Protein AF-A0A3D4W2A5-F1 (afdb_monomer_lite)

Secondary structure (DSSP, 8-state):
--EEEEEE-TTS-HHHHHHHHHHHHHHSEEEEEEPPS-HHHHHHHHHHTT--EEEETT-S-EEE----

Foldseek 3Di:
DAAEEEEEEPPDDVVLSVVVQVVVVVPHNYDYDYQDPDNVVVQVVCVVVRHQFYHYSPDPDTGGPDDD

Sequence (68 aa):
KQKIALLYNSDVDFPAVLAKAAQLRDTYNVTVLPQAKKLGKQLGQLEASGFAGAAFMDKDEVKIFAQQ

Structure (mmCIF, N/CA/C/O backbone):
data_AF-A0A3D4W2A5-F1
#
_entry.id   AF-A0A3D4W2A5-F1
#
loop_
_atom_site.group_PDB
_atom_site.id
_atom_site.type_symbol
_atom_site.label_atom_id
_atom_site.label_alt_id
_atom_site.label_comp_id
_atom_site.label_asym_id
_atom_site.label_entity_id
_atom_site.label_seq_id
_atom_site.pdbx_PDB_ins_code
_atom_site.Cartn_x
_atom_site.Cartn_y
_atom_site.Cartn_z
_atom_site.occupancy
_atom_site.B_iso_or_equiv
_atom_site.auth_seq_id
_atom_site.auth_comp_id
_atom_site.auth_asym_id
_atom_site.auth_atom_id
_atom_site.pdbx_PDB_model_num
ATOM 1 N N . LYS A 1 1 ? -13.087 -0.221 8.097 1.00 82.00 1 LYS A N 1
ATOM 2 C CA . LYS A 1 1 ? -11.756 -0.803 7.797 1.00 82.00 1 LYS A CA 1
ATOM 3 C C . LYS A 1 1 ? -10.748 0.334 7.694 1.00 82.00 1 LYS A C 1
ATOM 5 O O . LYS A 1 1 ? -11.090 1.358 7.110 1.00 82.00 1 LYS A O 1
ATOM 10 N N . GLN A 1 2 ? -9.560 0.198 8.281 1.00 88.00 2 GLN A N 1
ATOM 11 C CA . GLN A 1 2 ? -8.508 1.212 8.155 1.00 88.00 2 GLN A CA 1
ATOM 12 C C . GLN A 1 2 ? -8.099 1.372 6.684 1.00 88.00 2 GLN A C 1
ATOM 14 O O . GLN A 1 2 ? -8.049 0.384 5.949 1.00 88.00 2 GLN A O 1
ATOM 19 N N . LYS A 1 3 ? -7.851 2.606 6.236 1.00 92.62 3 LYS A N 1
ATOM 20 C CA . LYS A 1 3 ? -7.476 2.896 4.847 1.00 92.62 3 LYS A CA 1
ATOM 21 C C . LYS A 1 3 ? -5.966 2.795 4.684 1.00 92.62 3 LYS A C 1
ATOM 23 O O . LYS A 1 3 ? -5.252 3.498 5.385 1.00 92.62 3 LYS A O 1
ATOM 28 N N . ILE A 1 4 ? -5.479 1.976 3.759 1.00 94.25 4 ILE A N 1
ATOM 29 C CA . ILE A 1 4 ? -4.043 1.846 3.484 1.00 94.25 4 ILE A CA 1
ATOM 30 C C . ILE A 1 4 ? -3.747 2.038 1.999 1.00 94.25 4 ILE A C 1
ATOM 32 O O . ILE A 1 4 ? -4.596 1.784 1.140 1.00 94.25 4 ILE A O 1
ATOM 36 N N . ALA A 1 5 ? -2.541 2.500 1.695 1.00 94.50 5 ALA A N 1
ATOM 37 C CA . ALA A 1 5 ? -2.050 2.584 0.327 1.00 94.50 5 ALA A CA 1
ATOM 38 C C . ALA A 1 5 ? -1.153 1.385 0.014 1.00 94.50 5 ALA A C 1
ATOM 40 O O . ALA A 1 5 ? -0.209 1.149 0.751 1.00 94.50 5 ALA A O 1
ATOM 41 N N . LEU A 1 6 ? -1.405 0.649 -1.065 1.00 94.50 6 LEU A N 1
ATOM 42 C CA . LEU A 1 6 ? -0.446 -0.316 -1.599 1.00 94.50 6 LEU A CA 1
ATOM 43 C C . LEU A 1 6 ? 0.444 0.398 -2.616 1.00 94.50 6 LEU A C 1
ATOM 45 O O . LEU A 1 6 ? -0.036 0.800 -3.677 1.00 94.50 6 LEU A O 1
ATOM 49 N N . LEU A 1 7 ? 1.718 0.556 -2.271 1.00 93.44 7 LEU A N 1
ATOM 50 C CA . LEU A 1 7 ? 2.734 1.189 -3.099 1.00 93.44 7 LEU A CA 1
ATOM 51 C C . LEU A 1 7 ? 3.440 0.145 -3.960 1.00 93.44 7 LEU A C 1
ATOM 53 O O . LEU A 1 7 ? 3.896 -0.877 -3.449 1.00 93.44 7 LEU A O 1
ATOM 57 N N . TYR A 1 8 ? 3.528 0.403 -5.263 1.00 93.00 8 TYR A N 1
ATOM 58 C CA . TYR A 1 8 ? 4.204 -0.477 -6.214 1.00 93.00 8 TYR A CA 1
ATOM 59 C C . TYR A 1 8 ? 5.221 0.294 -7.058 1.00 93.00 8 TYR A C 1
ATOM 61 O O . TYR A 1 8 ? 4.988 1.445 -7.427 1.00 93.00 8 TYR A O 1
ATOM 69 N N . ASN A 1 9 ? 6.353 -0.336 -7.365 1.00 88.62 9 ASN A N 1
ATOM 70 C CA . ASN A 1 9 ? 7.356 0.230 -8.268 1.00 88.62 9 ASN A CA 1
ATOM 71 C C . ASN A 1 9 ? 6.978 -0.030 -9.732 1.00 88.62 9 ASN A C 1
ATOM 73 O O . ASN A 1 9 ? 6.220 -0.946 -10.033 1.00 88.62 9 ASN A O 1
ATOM 77 N N . SER A 1 10 ? 7.518 0.751 -10.664 1.00 83.50 10 SER A N 1
ATOM 78 C CA . SER A 1 10 ? 7.249 0.543 -12.096 1.00 83.50 10 SER A CA 1
ATOM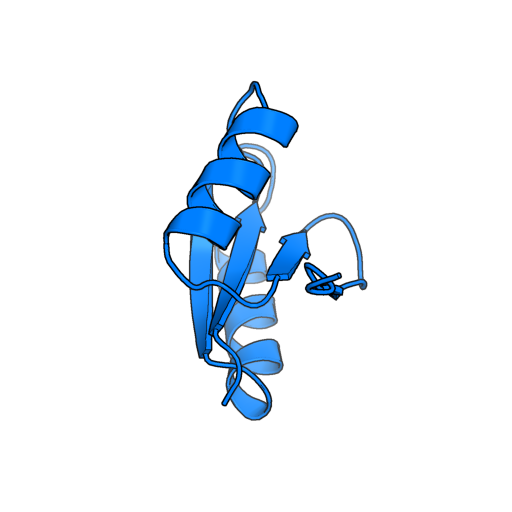 79 C C . SER A 1 10 ? 7.768 -0.802 -12.619 1.00 83.50 10 SER A C 1
ATOM 81 O O . SER A 1 10 ? 7.290 -1.279 -13.641 1.00 83.50 10 SER A O 1
ATOM 83 N N . ASP A 1 11 ? 8.724 -1.402 -11.912 1.00 85.69 11 ASP A N 1
ATOM 84 C CA . ASP A 1 11 ? 9.384 -2.658 -12.268 1.00 85.69 11 ASP A CA 1
ATOM 85 C C . ASP A 1 11 ? 8.647 -3.916 -11.768 1.00 85.69 11 ASP A C 1
ATOM 87 O O . ASP A 1 11 ? 9.136 -5.022 -11.978 1.00 85.69 11 ASP A O 1
ATOM 91 N N . VAL A 1 12 ? 7.498 -3.779 -11.085 1.00 84.50 12 VAL A N 1
ATOM 92 C CA . VAL A 1 12 ? 6.710 -4.936 -10.619 1.00 84.50 12 VAL A CA 1
ATOM 93 C C . VAL A 1 12 ? 5.508 -5.222 -11.517 1.00 84.50 12 VAL A C 1
ATOM 95 O O . VAL A 1 12 ? 4.845 -4.311 -12.016 1.00 84.50 12 VAL A O 1
ATOM 98 N N . ASP A 1 13 ? 5.172 -6.504 -11.654 1.00 89.69 13 ASP A N 1
ATOM 99 C CA . ASP A 1 13 ? 3.986 -6.951 -12.377 1.00 89.69 13 ASP A CA 1
ATOM 100 C C . ASP A 1 13 ? 2.701 -6.414 -11.742 1.00 89.69 13 ASP A C 1
ATOM 102 O O . ASP A 1 13 ? 2.290 -6.811 -10.646 1.00 89.69 13 ASP A O 1
ATOM 106 N N . PHE A 1 14 ? 2.006 -5.540 -12.468 1.00 86.38 14 PHE A N 1
ATOM 107 C CA . PHE A 1 14 ? 0.740 -4.970 -12.016 1.00 86.38 14 PHE A CA 1
ATOM 108 C C . PHE A 1 14 ? -0.336 -6.025 -11.672 1.00 86.38 14 PHE A C 1
ATOM 110 O O . PHE A 1 14 ? -1.036 -5.843 -10.674 1.00 86.38 14 PHE A O 1
ATOM 117 N N . PRO A 1 15 ? -0.459 -7.168 -12.383 1.00 91.44 15 PRO A N 1
ATOM 118 C CA . PRO A 1 15 ? -1.345 -8.251 -11.954 1.00 91.44 15 PRO A CA 1
ATOM 119 C C . PRO A 1 15 ? -1.038 -8.779 -10.542 1.00 91.44 15 PRO A C 1
ATOM 121 O O . PRO A 1 15 ? -1.964 -9.041 -9.773 1.00 91.44 15 PRO A O 1
ATOM 124 N N . ALA A 1 16 ? 0.241 -8.870 -10.160 1.00 90.69 16 ALA A N 1
ATOM 125 C CA . ALA A 1 16 ? 0.642 -9.281 -8.814 1.00 90.69 16 ALA A CA 1
ATOM 126 C C . ALA A 1 16 ? 0.266 -8.220 -7.762 1.00 90.69 16 ALA A C 1
ATOM 128 O O . ALA A 1 16 ? -0.197 -8.557 -6.669 1.00 90.69 16 ALA A O 1
ATOM 129 N N . VAL A 1 17 ? 0.372 -6.935 -8.121 1.00 91.31 17 VAL A N 1
ATOM 130 C CA . VAL A 1 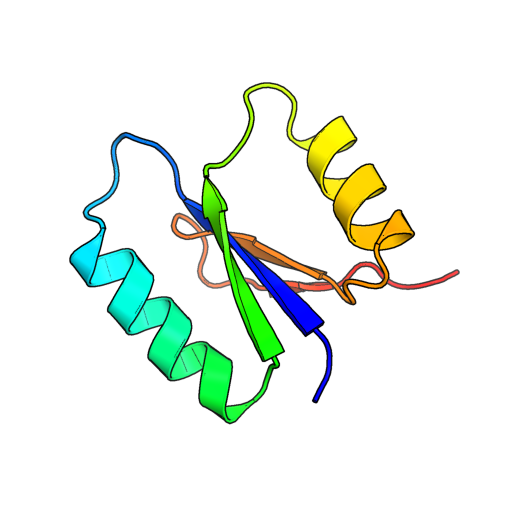17 ? -0.091 -5.811 -7.288 1.00 91.31 17 VAL A CA 1
ATOM 131 C C . VAL A 1 17 ? -1.593 -5.912 -7.020 1.00 91.31 17 VAL A C 1
ATOM 133 O O . VAL A 1 17 ? -2.034 -5.736 -5.883 1.00 91.31 17 VAL A O 1
ATOM 136 N N . LEU A 1 18 ? -2.393 -6.234 -8.040 1.00 91.75 18 LEU A N 1
ATOM 137 C CA . LEU A 1 18 ? -3.837 -6.412 -7.880 1.00 91.75 18 LEU A CA 1
ATOM 138 C C . LEU A 1 18 ? -4.178 -7.619 -6.997 1.00 91.75 18 LEU A C 1
ATOM 140 O O . LEU A 1 18 ? -5.078 -7.508 -6.164 1.00 91.75 18 LEU A O 1
ATOM 144 N N . ALA A 1 19 ? -3.446 -8.729 -7.126 1.00 92.56 19 ALA A N 1
ATOM 145 C CA . ALA A 1 19 ? -3.626 -9.904 -6.275 1.00 92.56 19 ALA A CA 1
ATOM 146 C C . ALA A 1 19 ? -3.354 -9.581 -4.795 1.00 92.56 19 ALA A C 1
ATOM 148 O O . ALA A 1 19 ? -4.189 -9.867 -3.934 1.00 92.56 19 ALA A O 1
ATOM 149 N N . LYS A 1 20 ? -2.244 -8.893 -4.499 1.00 90.31 20 LYS A N 1
ATOM 150 C CA . LYS A 1 20 ? -1.913 -8.456 -3.133 1.00 90.31 20 LYS A CA 1
ATOM 151 C C . LYS A 1 20 ? -2.924 -7.441 -2.597 1.00 90.31 20 LYS A C 1
ATOM 153 O O . LYS A 1 20 ? -3.356 -7.530 -1.449 1.00 90.31 20 LYS A O 1
ATOM 158 N N . ALA A 1 21 ? -3.373 -6.506 -3.436 1.00 92.25 21 ALA A N 1
ATOM 159 C CA . ALA A 1 21 ? -4.425 -5.564 -3.067 1.00 92.25 21 ALA A CA 1
ATOM 160 C C . ALA A 1 21 ? -5.748 -6.269 -2.745 1.00 92.25 21 ALA A C 1
ATOM 162 O O . ALA A 1 21 ? -6.445 -5.849 -1.825 1.00 92.25 21 ALA A O 1
ATOM 163 N N . ALA A 1 22 ? -6.105 -7.320 -3.487 1.00 92.31 22 ALA A N 1
ATOM 164 C CA . ALA A 1 22 ? -7.308 -8.107 -3.235 1.00 92.31 22 ALA A CA 1
ATOM 165 C C . ALA A 1 22 ? -7.237 -8.835 -1.885 1.00 92.31 22 ALA A C 1
ATOM 167 O O . ALA A 1 22 ? -8.196 -8.768 -1.123 1.00 92.31 22 ALA A O 1
ATOM 168 N N . GLN A 1 23 ? -6.090 -9.433 -1.549 1.00 91.31 23 GLN A N 1
ATOM 169 C CA . GLN A 1 23 ? -5.870 -10.060 -0.239 1.00 91.31 23 GLN A CA 1
ATOM 170 C C . GLN A 1 23 ? -5.991 -9.041 0.902 1.00 91.31 23 GLN A C 1
ATOM 172 O O . GLN A 1 23 ? -6.717 -9.251 1.869 1.00 91.31 23 GLN A O 1
ATOM 177 N N . LEU A 1 24 ? -5.339 -7.884 0.761 1.00 89.94 24 LEU A N 1
ATOM 178 C CA . LEU A 1 24 ? -5.380 -6.825 1.769 1.00 89.94 24 LEU A CA 1
ATOM 179 C C . LEU A 1 24 ? -6.766 -6.166 1.893 1.00 89.94 24 LEU A C 1
ATOM 181 O O . LEU A 1 24 ? -7.075 -5.618 2.951 1.00 89.94 24 LEU A O 1
ATOM 185 N N . ARG A 1 25 ? -7.608 -6.210 0.848 1.00 91.25 25 ARG A N 1
ATOM 186 C CA . ARG A 1 25 ? -8.982 -5.666 0.864 1.00 91.25 25 ARG A CA 1
ATOM 187 C C . ARG A 1 25 ? -9.925 -6.406 1.808 1.00 91.25 25 ARG A C 1
ATOM 189 O O . ARG A 1 25 ? -10.951 -5.841 2.214 1.00 91.25 25 ARG A O 1
ATOM 196 N N . ASP A 1 26 ? -9.579 -7.633 2.179 1.00 89.81 26 ASP A N 1
ATOM 197 C CA . ASP A 1 26 ? -10.337 -8.393 3.167 1.00 89.81 26 ASP A CA 1
ATOM 198 C C . ASP A 1 26 ? -10.299 -7.690 4.537 1.00 89.81 26 ASP A C 1
ATOM 200 O O . ASP A 1 26 ? -11.341 -7.429 5.142 1.00 89.81 26 ASP A O 1
ATOM 204 N N . THR A 1 27 ? -9.126 -7.186 4.930 1.00 88.50 27 THR A N 1
ATOM 205 C CA . THR A 1 27 ? -8.902 -6.528 6.230 1.00 88.50 27 THR A CA 1
ATOM 206 C C . THR A 1 27 ? -8.949 -4.993 6.157 1.00 88.50 27 THR A C 1
ATOM 208 O O . THR A 1 27 ? -9.443 -4.328 7.074 1.00 88.50 27 THR A O 1
ATOM 211 N N . TYR A 1 28 ? -8.491 -4.397 5.053 1.00 91.56 28 TYR A N 1
ATOM 212 C CA . TYR A 1 28 ? -8.251 -2.955 4.915 1.00 91.56 28 TYR A CA 1
ATOM 213 C C . TYR A 1 28 ? -8.974 -2.324 3.719 1.00 91.56 28 TYR A C 1
ATOM 215 O O . TYR A 1 28 ? -9.331 -2.980 2.747 1.00 91.56 28 TYR A O 1
ATOM 223 N N . ASN A 1 29 ? -9.141 -1.002 3.745 1.00 92.56 29 ASN A N 1
ATOM 224 C CA . ASN A 1 29 ? -9.529 -0.236 2.562 1.00 92.56 29 ASN A CA 1
ATOM 225 C C . ASN A 1 29 ? -8.273 0.109 1.753 1.00 92.56 29 ASN A C 1
ATOM 227 O O . ASN A 1 29 ? -7.607 1.107 2.024 1.00 92.56 29 ASN A O 1
ATOM 231 N N . VAL A 1 30 ? -7.945 -0.730 0.769 1.00 93.38 30 VAL A N 1
ATOM 232 C CA . VAL A 1 30 ? -6.701 -0.624 -0.011 1.00 93.38 30 VAL A CA 1
ATOM 233 C C . VAL A 1 30 ? -6.871 0.275 -1.231 1.00 93.38 30 VAL A C 1
ATOM 235 O O . VAL A 1 30 ? -7.738 0.042 -2.080 1.00 93.38 30 VAL A O 1
ATOM 238 N N . THR A 1 31 ? -5.988 1.264 -1.353 1.00 93.94 31 THR A N 1
ATOM 239 C CA . THR A 1 31 ? -5.809 2.077 -2.566 1.00 93.94 31 THR A CA 1
ATOM 240 C C . THR A 1 31 ? -4.464 1.743 -3.198 1.00 93.94 31 THR A C 1
ATOM 242 O O . THR A 1 31 ? -3.442 1.849 -2.534 1.00 93.94 31 THR A O 1
ATOM 245 N N . VAL A 1 32 ? -4.448 1.340 -4.465 1.00 93.31 32 VAL A N 1
ATOM 246 C CA . VAL A 1 32 ? -3.206 1.022 -5.185 1.00 93.31 32 VAL A CA 1
ATOM 247 C C . VAL A 1 32 ? -2.638 2.304 -5.782 1.00 93.31 32 VAL A C 1
ATOM 249 O O . VAL A 1 32 ? -3.355 3.011 -6.489 1.00 93.31 32 VAL A O 1
ATOM 252 N N . LEU A 1 33 ? -1.379 2.619 -5.483 1.00 93.25 33 LEU A N 1
ATOM 253 C CA . LEU A 1 33 ? -0.707 3.834 -5.939 1.00 93.25 33 LEU A CA 1
ATOM 254 C C . LEU A 1 33 ? 0.724 3.513 -6.386 1.00 93.25 33 LEU A C 1
ATOM 256 O O . LEU A 1 33 ? 1.398 2.724 -5.726 1.00 93.25 33 LEU A O 1
ATOM 260 N N . PRO A 1 34 ? 1.229 4.141 -7.458 1.00 92.62 34 PRO A N 1
ATOM 261 C CA . PRO A 1 34 ? 2.637 4.017 -7.802 1.00 92.62 34 PRO A CA 1
ATOM 262 C C . PRO A 1 34 ? 3.507 4.632 -6.697 1.00 92.62 34 PRO A C 1
ATOM 264 O O . PRO A 1 34 ? 3.166 5.659 -6.095 1.00 92.62 34 PRO A O 1
ATOM 267 N N . GLN A 1 35 ? 4.645 4.005 -6.420 1.00 91.62 35 GLN A N 1
ATOM 268 C CA . GLN A 1 35 ? 5.636 4.515 -5.487 1.00 91.62 35 GLN A CA 1
ATOM 269 C C . GLN A 1 35 ? 6.342 5.730 -6.100 1.00 91.62 35 GLN A C 1
ATOM 271 O O . GLN A 1 35 ? 6.913 5.678 -7.189 1.00 91.62 35 GLN A O 1
ATOM 276 N N . ALA A 1 36 ? 6.314 6.852 -5.389 1.00 89.75 36 ALA A N 1
ATOM 277 C CA . ALA A 1 36 ? 6.994 8.067 -5.798 1.00 89.75 36 ALA A CA 1
ATOM 278 C C . ALA A 1 36 ? 8.500 7.973 -5.511 1.00 89.75 36 ALA A C 1
ATOM 280 O O . ALA A 1 36 ? 8.927 7.392 -4.514 1.00 89.75 36 ALA A O 1
ATOM 281 N N . LYS A 1 37 ? 9.315 8.683 -6.308 1.00 86.19 37 LYS A N 1
ATOM 282 C CA . LYS A 1 37 ? 10.768 8.827 -6.065 1.00 86.19 37 LYS A CA 1
ATOM 283 C C . LYS A 1 37 ? 11.110 9.310 -4.648 1.00 86.19 37 LYS A C 1
ATOM 285 O O . LYS A 1 37 ? 12.164 8.974 -4.125 1.00 86.19 37 LYS A O 1
ATOM 290 N N . LYS A 1 38 ? 10.244 10.125 -4.031 1.00 91.00 38 LYS A N 1
ATOM 291 C CA . LYS A 1 38 ? 10.404 10.632 -2.658 1.00 91.00 38 LYS A CA 1
ATOM 292 C C . LYS A 1 38 ? 9.399 9.962 -1.724 1.00 91.00 38 LYS A C 1
ATOM 294 O O . LYS A 1 38 ? 8.365 10.553 -1.411 1.00 91.00 38 LYS A O 1
ATOM 299 N N . LEU A 1 39 ? 9.735 8.763 -1.249 1.00 88.12 39 LEU A N 1
ATOM 300 C CA . LEU A 1 39 ? 8.852 7.964 -0.397 1.00 88.12 39 LEU A CA 1
ATOM 301 C C . LEU A 1 39 ? 8.401 8.720 0.864 1.00 88.12 39 LEU A C 1
ATOM 303 O O . LEU A 1 39 ? 7.211 8.780 1.135 1.00 88.12 39 LEU A O 1
ATOM 307 N N . GLY A 1 40 ? 9.314 9.380 1.587 1.00 89.94 40 GLY A N 1
ATOM 308 C CA . GLY A 1 40 ? 8.959 10.120 2.809 1.00 89.94 40 GLY A CA 1
ATOM 309 C C . GLY A 1 40 ? 7.881 11.193 2.593 1.00 89.94 40 GLY A C 1
ATOM 310 O O . GLY A 1 40 ? 6.960 11.312 3.395 1.00 89.94 40 GLY A O 1
ATOM 311 N N . LYS A 1 41 ? 7.931 11.915 1.462 1.00 92.06 41 LYS A N 1
ATOM 312 C CA . LYS A 1 41 ? 6.909 12.915 1.109 1.00 92.06 41 LYS A CA 1
ATOM 313 C C . LYS A 1 41 ? 5.562 12.256 0.805 1.00 92.06 41 LYS A C 1
ATOM 315 O O . LYS A 1 41 ? 4.532 12.774 1.217 1.00 92.06 41 LYS A O 1
ATOM 320 N N . GLN A 1 42 ? 5.577 11.127 0.099 1.00 92.25 42 GLN A N 1
ATOM 321 C CA . GLN A 1 42 ? 4.365 10.370 -0.202 1.00 92.25 42 GLN A CA 1
ATOM 322 C C . GLN A 1 42 ? 3.717 9.825 1.074 1.00 92.25 42 GLN A C 1
ATOM 324 O O . GLN A 1 42 ? 2.514 9.977 1.235 1.00 92.25 42 GLN A O 1
ATOM 329 N N . LEU A 1 43 ? 4.494 9.254 2.002 1.00 91.38 43 LEU A N 1
ATOM 330 C CA . LEU A 1 43 ? 3.964 8.760 3.278 1.00 91.38 43 LEU A CA 1
ATOM 331 C C . LEU A 1 43 ? 3.310 9.889 4.087 1.00 91.38 43 LEU A C 1
ATOM 333 O O . LEU A 1 43 ? 2.172 9.728 4.513 1.00 91.38 43 LEU A O 1
ATOM 337 N N . GLY A 1 44 ? 3.958 11.056 4.193 1.00 92.12 44 GLY A N 1
ATOM 338 C CA . GLY A 1 44 ? 3.359 12.219 4.861 1.00 92.12 44 GLY A CA 1
ATOM 339 C C . GLY A 1 44 ? 2.082 12.730 4.175 1.00 92.12 44 GLY A C 1
ATOM 340 O O . GLY A 1 44 ? 1.135 13.129 4.842 1.00 92.12 44 GLY A O 1
ATOM 341 N N . GLN A 1 45 ? 2.002 12.673 2.840 1.00 92.19 45 GLN A N 1
ATOM 342 C CA . GLN A 1 45 ? 0.771 13.010 2.110 1.00 92.19 45 GLN A CA 1
ATOM 343 C C . GLN A 1 45 ? -0.347 11.993 2.339 1.00 92.19 45 GLN A C 1
ATOM 345 O O . GLN A 1 45 ? -1.512 12.379 2.421 1.00 92.19 45 GLN A O 1
ATOM 350 N N . LEU A 1 46 ? -0.011 10.706 2.423 1.00 92.31 46 LEU A N 1
ATOM 351 C CA . LEU A 1 46 ? -0.970 9.645 2.708 1.00 92.31 46 LEU A CA 1
ATOM 352 C C . LEU A 1 46 ? -1.533 9.798 4.121 1.00 92.31 46 LEU A C 1
ATOM 354 O O . LEU A 1 46 ? -2.750 9.803 4.286 1.00 92.31 46 LEU A O 1
ATOM 358 N N . GLU A 1 47 ? -0.671 10.004 5.112 1.00 90.94 47 GLU A N 1
ATOM 359 C CA . GLU A 1 47 ? -1.076 10.294 6.488 1.00 90.94 47 GLU A CA 1
ATOM 360 C C . GLU A 1 47 ? -1.989 11.531 6.556 1.00 90.94 47 GLU A C 1
ATOM 362 O O . GLU A 1 47 ? -3.111 11.441 7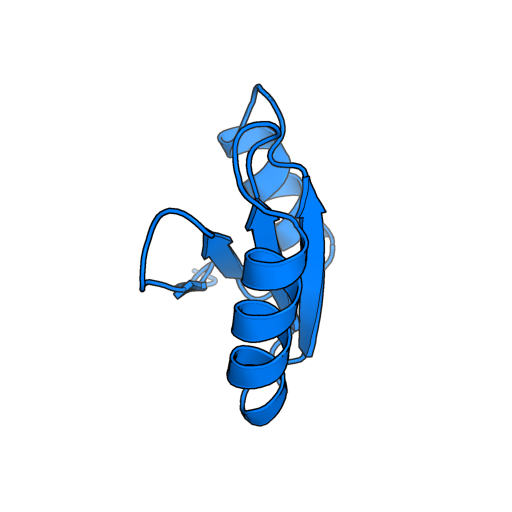.053 1.00 90.94 47 GLU A O 1
ATOM 367 N N . ALA A 1 48 ? -1.587 12.648 5.935 1.00 91.12 48 ALA A N 1
ATOM 368 C CA . ALA A 1 48 ? -2.408 13.862 5.856 1.00 91.12 48 ALA A CA 1
ATOM 369 C C . ALA A 1 48 ? -3.741 13.656 5.107 1.00 91.12 48 ALA A C 1
ATOM 371 O O . ALA A 1 48 ? -4.717 14.358 5.363 1.00 91.12 48 ALA A O 1
ATOM 372 N N . SER A 1 49 ? -3.804 12.682 4.194 1.00 89.81 49 SER A N 1
ATOM 373 C CA . SER A 1 49 ? -5.024 12.298 3.465 1.00 89.81 49 SER A CA 1
ATOM 374 C C . SER A 1 49 ? -5.898 11.294 4.232 1.00 89.81 49 SER A C 1
ATOM 376 O O . SER A 1 49 ? -6.852 10.750 3.663 1.00 89.81 49 SER A O 1
ATOM 378 N N . GLY A 1 50 ? -5.567 10.995 5.492 1.00 89.56 50 GLY A N 1
ATOM 379 C CA . GLY A 1 50 ? -6.317 10.078 6.349 1.00 89.56 50 GLY A CA 1
ATOM 380 C C . GLY A 1 50 ? -6.083 8.597 6.043 1.00 89.56 50 GLY A C 1
ATOM 381 O O . GLY A 1 50 ? -6.947 7.762 6.324 1.00 89.56 50 GLY A O 1
ATOM 382 N N . PHE A 1 51 ? -4.953 8.241 5.427 1.00 92.50 51 PHE A N 1
ATOM 383 C CA . PHE A 1 51 ? -4.527 6.845 5.378 1.00 92.50 51 PHE A CA 1
ATOM 384 C C . PHE A 1 51 ? -3.952 6.442 6.737 1.00 92.50 51 PHE A C 1
ATOM 386 O O . PHE A 1 51 ? -3.134 7.147 7.309 1.00 92.50 51 PHE A O 1
ATOM 393 N N . ALA A 1 52 ? -4.344 5.269 7.220 1.00 91.69 52 ALA A N 1
ATOM 394 C CA . ALA A 1 52 ? -3.797 4.634 8.412 1.00 91.69 52 ALA A CA 1
ATOM 395 C C . ALA A 1 52 ? -2.408 4.020 8.174 1.00 91.69 52 ALA A C 1
ATOM 397 O O . ALA A 1 52 ? -1.736 3.644 9.125 1.00 91.69 52 ALA A O 1
ATOM 398 N N . GLY A 1 53 ? -1.977 3.859 6.920 1.00 92.19 53 GLY A N 1
ATOM 399 C CA .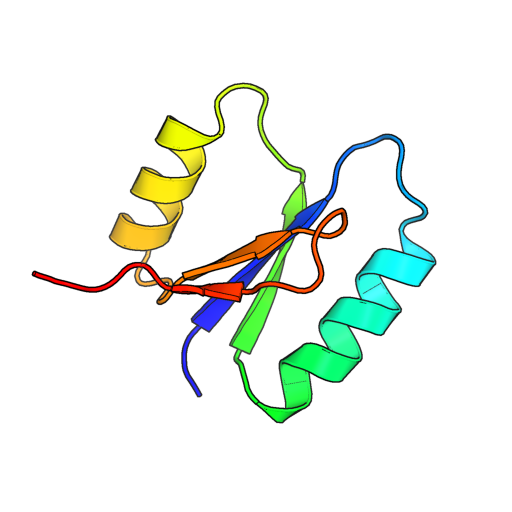 GLY A 1 53 ? -0.688 3.254 6.604 1.00 92.19 53 GLY A CA 1
ATOM 400 C C . GLY A 1 53 ? -0.428 3.060 5.116 1.00 92.19 53 GLY A C 1
ATOM 401 O O . GLY A 1 53 ? -1.267 3.367 4.261 1.00 92.19 53 GLY A O 1
ATOM 402 N N . ALA A 1 54 ? 0.736 2.493 4.817 1.00 92.94 54 ALA A N 1
ATOM 403 C CA . ALA A 1 54 ? 1.127 2.059 3.486 1.00 92.94 54 ALA A CA 1
ATOM 404 C C . ALA A 1 54 ? 1.713 0.639 3.512 1.00 92.94 54 ALA A C 1
ATOM 406 O O . ALA A 1 54 ? 2.599 0.331 4.304 1.00 92.94 54 ALA A O 1
ATOM 407 N N . ALA A 1 55 ? 1.227 -0.219 2.623 1.00 92.62 55 ALA A N 1
ATOM 408 C CA . ALA A 1 55 ? 1.823 -1.497 2.268 1.00 92.62 55 ALA A CA 1
ATOM 409 C C . ALA A 1 55 ? 2.742 -1.316 1.056 1.00 92.62 55 ALA A C 1
ATOM 411 O O . ALA A 1 55 ? 2.513 -0.438 0.224 1.00 92.62 55 ALA A O 1
ATOM 412 N N . PHE A 1 56 ? 3.744 -2.174 0.926 1.00 90.69 56 PHE A N 1
ATOM 413 C CA . PHE A 1 56 ? 4.691 -2.142 -0.185 1.00 90.69 56 PHE A CA 1
ATOM 414 C C . PHE A 1 56 ? 4.576 -3.437 -0.981 1.00 90.69 56 PHE A C 1
ATOM 416 O O . PHE A 1 56 ? 4.392 -4.510 -0.406 1.00 90.69 56 PHE A O 1
ATOM 423 N N . MET A 1 57 ? 4.650 -3.377 -2.309 1.00 88.75 57 MET A N 1
ATOM 424 C CA . MET A 1 57 ? 4.632 -4.608 -3.099 1.00 88.75 57 MET A CA 1
ATOM 425 C C . MET A 1 57 ? 5.865 -5.467 -2.791 1.00 88.75 57 MET A C 1
ATOM 427 O O . MET A 1 57 ? 5.724 -6.675 -2.627 1.00 88.75 57 MET A O 1
ATOM 431 N N . ASP A 1 58 ? 7.031 -4.840 -2.614 1.00 82.81 58 ASP A N 1
ATOM 432 C CA . ASP A 1 58 ? 8.306 -5.508 -2.328 1.00 82.81 58 ASP A CA 1
ATOM 433 C C . ASP A 1 58 ? 8.437 -6.061 -0.898 1.00 82.81 58 ASP A C 1
ATOM 435 O O . ASP A 1 58 ? 9.347 -6.844 -0.640 1.00 82.81 58 ASP A O 1
ATOM 439 N N . LYS A 1 59 ? 7.536 -5.698 0.029 1.00 78.44 59 LYS A N 1
ATOM 440 C CA . LYS A 1 59 ? 7.559 -6.185 1.421 1.00 78.44 59 LYS A CA 1
ATOM 441 C C . LYS A 1 59 ? 6.241 -6.809 1.823 1.00 78.44 59 LYS A C 1
ATOM 443 O O . LYS A 1 59 ? 5.183 -6.242 1.575 1.00 78.44 59 LYS A O 1
ATOM 448 N N . ASP A 1 60 ? 6.273 -7.915 2.545 1.00 74.31 60 ASP A N 1
ATOM 449 C CA . ASP A 1 60 ? 5.075 -8.510 3.155 1.00 74.31 60 ASP A CA 1
ATOM 450 C C . ASP A 1 60 ? 4.631 -7.813 4.451 1.00 74.31 60 ASP A C 1
ATOM 452 O O . ASP A 1 60 ? 3.992 -8.402 5.314 1.00 74.31 60 ASP A O 1
ATOM 456 N N . GLU A 1 61 ? 4.925 -6.518 4.575 1.00 77.25 61 GL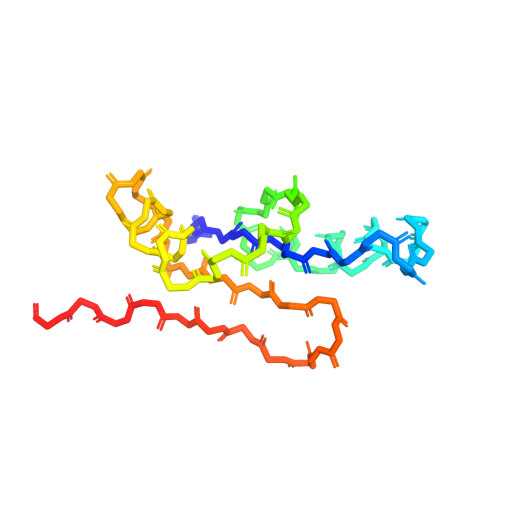U A N 1
ATOM 457 C CA . GLU A 1 61 ? 4.601 -5.721 5.752 1.00 77.25 61 GLU A CA 1
ATOM 458 C C . GLU A 1 61 ? 3.749 -4.503 5.383 1.00 77.25 61 GLU A C 1
ATOM 460 O O . GLU A 1 61 ? 4.024 -3.768 4.426 1.00 77.25 61 GLU A O 1
ATOM 465 N N . VAL A 1 62 ? 2.710 -4.265 6.188 1.00 84.12 62 VAL A N 1
ATOM 466 C CA . VAL A 1 62 ? 1.919 -3.033 6.151 1.00 84.12 62 VAL A CA 1
ATOM 467 C C . VAL A 1 62 ? 2.491 -2.073 7.185 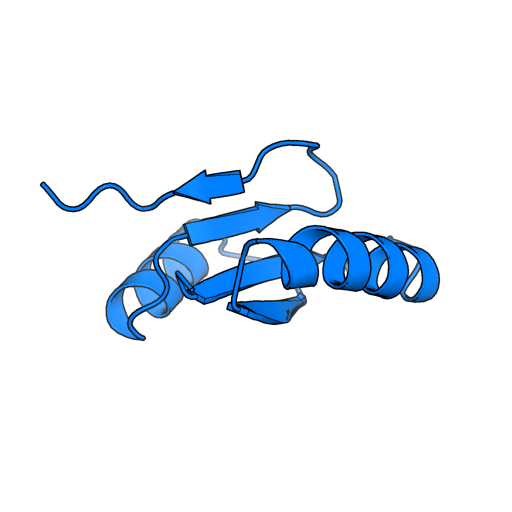1.00 84.12 62 VAL A C 1
ATOM 469 O O . VAL A 1 62 ? 2.407 -2.308 8.389 1.00 84.12 62 VAL A O 1
ATOM 472 N N . LYS A 1 63 ? 3.053 -0.959 6.723 1.00 87.31 63 LYS A N 1
ATOM 473 C CA . LYS A 1 63 ? 3.561 0.098 7.592 1.00 87.31 63 LYS A CA 1
ATOM 474 C C . LYS A 1 63 ? 2.406 0.990 8.033 1.00 87.31 63 LYS A C 1
ATOM 476 O O . LYS A 1 63 ? 1.954 1.843 7.272 1.00 87.31 63 LYS A O 1
ATOM 481 N N . ILE A 1 64 ? 1.928 0.791 9.254 1.00 88.31 64 ILE A N 1
ATOM 482 C CA . ILE A 1 64 ? 0.901 1.640 9.864 1.00 88.31 64 ILE A CA 1
ATOM 483 C C . ILE A 1 64 ? 1.546 2.954 10.317 1.00 88.31 64 ILE A C 1
ATOM 485 O O . ILE A 1 64 ? 2.593 2.952 10.967 1.00 88.31 64 ILE A O 1
ATOM 489 N N . PHE A 1 65 ? 0.939 4.076 9.941 1.00 83.88 65 PHE A N 1
ATOM 490 C CA . PHE A 1 65 ? 1.288 5.391 10.464 1.00 83.88 65 PHE A CA 1
ATOM 491 C C . PHE A 1 65 ? 0.672 5.463 11.861 1.00 83.88 65 PHE A C 1
ATOM 493 O O . PHE A 1 65 ? -0.518 5.723 12.019 1.00 83.88 65 PHE A O 1
ATOM 500 N N . ALA A 1 66 ? 1.439 5.068 12.877 1.00 66.56 66 ALA A N 1
ATOM 501 C CA . ALA A 1 66 ? 0.988 5.191 14.253 1.00 66.56 66 ALA A CA 1
ATOM 502 C C . ALA A 1 66 ? 0.872 6.683 14.581 1.00 66.56 66 ALA A C 1
ATOM 504 O O . ALA A 1 66 ? 1.863 7.409 14.540 1.00 66.56 66 ALA A O 1
ATOM 505 N N . GLN A 1 67 ? -0.350 7.118 14.873 1.00 53.59 67 GLN A N 1
ATOM 506 C CA . GLN A 1 67 ? -0.628 8.446 15.394 1.00 53.59 67 GLN A CA 1
ATOM 507 C C . GLN A 1 67 ? -0.025 8.515 16.803 1.00 53.59 67 GLN A C 1
ATOM 509 O O . GLN A 1 67 ? -0.404 7.717 17.663 1.00 53.59 67 GLN A O 1
ATOM 514 N N . GLN A 1 68 ? 0.974 9.384 16.994 1.00 45.88 68 GLN A N 1
ATOM 515 C CA . GLN A 1 68 ? 1.406 9.799 18.333 1.00 45.88 68 GLN A CA 1
ATOM 516 C C . GLN A 1 68 ? 0.279 10.542 19.048 1.00 45.88 68 GLN A C 1
ATOM 518 O O . GLN A 1 68 ? -0.500 11.236 18.353 1.00 45.88 68 GLN A O 1
#

pLDDT: mean 88.22, std 8.33, range [45.88, 94.5]

Radius of gyration: 11.19 Å; chains: 1; bounding box: 22×24×31 Å